Protein AF-A0A1F5DMC1-F1 (afdb_monomer_lite)

Secondary structure (DSSP, 8-state):
--HHHHHHHHHHHHHHHHHHHHHHHHHHHHHHTTS-----HHHHHHHHTT-HHHHHHHHHHHHHHHHHHHHHH-GGGHHHHHHHHHHHHHHHHHHHHHHHHHHHT-

Foldseek 3Di:
DPPVLVVLLVVLLVLLVCLLVLLVVLQVVCVVVVLDDDPDVVCNVCVVVVNSVVVSVVLSCVLNVVLVVVCVVPVVCSNVSSVSSNVNSVVSNVSSVVSVCSNVVD

Structure (mmCIF, N/CA/C/O backbone):
data_AF-A0A1F5DMC1-F1
#
_entry.id   AF-A0A1F5DMC1-F1
#
loop_
_atom_site.group_PDB
_atom_site.id
_atom_site.type_symbol
_atom_site.label_atom_id
_atom_site.label_alt_id
_atom_site.label_comp_id
_atom_site.label_asym_id
_atom_site.label_entity_id
_atom_site.label_seq_id
_atom_site.pdbx_PDB_ins_code
_atom_site.Cartn_x
_atom_site.Cartn_y
_atom_site.Cartn_z
_atom_site.occupancy
_atom_site.B_iso_or_equiv
_atom_site.auth_seq_id
_atom_site.auth_comp_id
_atom_site.auth_asym_id
_atom_site.auth_atom_id
_atom_site.pdbx_PDB_model_num
ATOM 1 N N . MET A 1 1 ? -18.965 5.456 21.472 1.00 59.47 1 MET A N 1
ATOM 2 C CA . MET A 1 1 ? -17.998 5.356 20.357 1.00 59.47 1 MET A CA 1
ATOM 3 C C . MET A 1 1 ? -18.314 6.515 19.432 1.00 59.47 1 MET A C 1
ATOM 5 O O . MET A 1 1 ? -19.446 6.577 18.971 1.00 59.47 1 MET A O 1
ATOM 9 N N . ASN A 1 2 ? -17.405 7.478 19.260 1.00 70.06 2 ASN A N 1
ATOM 10 C CA . ASN A 1 2 ? -17.670 8.602 18.363 1.00 70.06 2 ASN A CA 1
ATOM 11 C C . ASN A 1 2 ? -17.683 8.074 16.922 1.00 70.06 2 ASN A C 1
ATOM 13 O O . ASN A 1 2 ? -16.725 7.423 16.501 1.00 70.06 2 ASN A O 1
ATOM 17 N N . ILE A 1 3 ? -18.776 8.306 16.194 1.00 75.44 3 ILE A N 1
ATOM 18 C CA . ILE A 1 3 ? -18.960 7.846 14.810 1.00 75.44 3 ILE A CA 1
ATOM 19 C C . ILE A 1 3 ? -17.795 8.330 13.931 1.00 75.44 3 ILE A C 1
ATOM 21 O O . ILE A 1 3 ? -17.333 7.588 13.063 1.00 75.44 3 ILE A O 1
ATOM 25 N N . SER A 1 4 ? -17.240 9.513 14.227 1.00 80.38 4 SER A N 1
ATOM 26 C CA . SER A 1 4 ? -16.063 10.054 13.540 1.00 80.38 4 SER A CA 1
ATOM 27 C C . SER A 1 4 ? -14.844 9.129 13.615 1.00 80.38 4 SER A C 1
ATOM 29 O O . SER A 1 4 ? -14.174 8.926 12.608 1.00 80.38 4 SER A O 1
ATOM 31 N N . ASN A 1 5 ? -14.569 8.523 14.773 1.00 80.50 5 ASN A N 1
ATOM 32 C CA . ASN A 1 5 ? -13.356 7.728 14.985 1.00 80.50 5 ASN A CA 1
ATOM 33 C C . ASN A 1 5 ? -13.454 6.355 14.310 1.00 80.50 5 ASN A C 1
ATOM 35 O O . ASN A 1 5 ? -12.457 5.823 13.833 1.00 80.50 5 ASN A O 1
ATOM 39 N N . ILE A 1 6 ? -14.664 5.795 14.218 1.00 81.69 6 ILE A N 1
ATOM 40 C CA . ILE A 1 6 ? -14.910 4.571 13.440 1.00 81.69 6 ILE A CA 1
ATOM 41 C C . ILE A 1 6 ? -14.700 4.850 11.954 1.00 81.69 6 ILE A C 1
ATOM 43 O O . ILE A 1 6 ? -14.077 4.054 11.254 1.00 81.69 6 ILE A O 1
ATOM 47 N N . ASN A 1 7 ? -15.231 5.975 11.473 1.00 89.62 7 ASN A N 1
ATOM 48 C CA . ASN A 1 7 ? -15.079 6.379 10.082 1.00 89.62 7 ASN A CA 1
ATOM 49 C C . ASN A 1 7 ? -13.609 6.640 9.743 1.00 89.62 7 ASN A C 1
ATOM 51 O O . ASN A 1 7 ? -13.161 6.210 8.684 1.00 89.62 7 ASN A O 1
ATOM 55 N N . LEU A 1 8 ? -12.848 7.246 10.661 1.00 91.81 8 LEU A N 1
ATOM 56 C CA . LEU A 1 8 ? -11.408 7.425 10.505 1.00 91.81 8 LEU A CA 1
ATOM 57 C C . LEU A 1 8 ? -10.682 6.080 10.405 1.00 91.81 8 LEU A C 1
ATOM 59 O O . LEU A 1 8 ? -9.940 5.880 9.455 1.00 91.81 8 LEU A O 1
ATOM 63 N N . LEU A 1 9 ? -10.944 5.125 11.304 1.00 91.94 9 LEU A N 1
ATOM 64 C CA . LEU A 1 9 ? -10.309 3.804 11.241 1.00 91.94 9 LEU A CA 1
ATOM 65 C C . LEU A 1 9 ? -10.616 3.070 9.925 1.00 91.94 9 LEU A C 1
ATOM 67 O O . LEU A 1 9 ? -9.729 2.453 9.329 1.00 91.94 9 LEU A O 1
ATOM 71 N N . LYS A 1 10 ? -11.865 3.149 9.451 1.00 92.62 10 LYS A N 1
ATOM 72 C CA . LYS A 1 10 ? -12.266 2.589 8.152 1.00 92.62 10 LYS A CA 1
ATOM 73 C C . LYS A 1 10 ? -11.522 3.263 7.000 1.00 92.62 10 LYS A C 1
ATOM 75 O O . LYS A 1 10 ? -11.000 2.563 6.138 1.00 92.62 10 LYS A O 1
ATOM 80 N N . ALA A 1 11 ? -11.440 4.593 7.005 1.00 95.62 11 ALA A N 1
ATOM 81 C CA . ALA A 1 11 ? -10.708 5.352 5.996 1.00 95.62 11 ALA A CA 1
ATOM 82 C C . ALA A 1 11 ? -9.212 5.006 6.007 1.00 95.62 11 ALA A C 1
ATOM 84 O O . ALA A 1 11 ? -8.649 4.713 4.958 1.00 95.62 11 ALA A O 1
ATOM 85 N N . SER A 1 12 ? -8.587 4.935 7.183 1.00 96.31 12 SER A N 1
ATOM 86 C CA . SER A 1 12 ? -7.193 4.517 7.336 1.00 96.31 12 SER A CA 1
ATOM 87 C C . SER A 1 12 ? -6.950 3.094 6.824 1.00 96.31 12 SER A C 1
ATOM 89 O O . SER A 1 12 ? -5.939 2.836 6.178 1.00 96.31 12 SER A O 1
ATOM 91 N N . SER A 1 13 ? -7.885 2.172 7.068 1.00 95.88 13 SER A N 1
ATOM 92 C CA . SER A 1 13 ? -7.810 0.795 6.555 1.00 95.88 13 SER A CA 1
ATOM 93 C C . SER A 1 13 ? -7.939 0.743 5.030 1.00 95.88 13 SER A C 1
ATOM 95 O O . SER A 1 13 ? -7.258 -0.042 4.377 1.00 95.88 13 SER A O 1
ATOM 97 N N . LEU A 1 14 ? -8.784 1.601 4.448 1.00 96.81 14 LEU A N 1
ATOM 98 C CA . LEU A 1 14 ? -8.914 1.731 2.998 1.00 96.81 14 LEU A CA 1
ATOM 99 C C . LEU A 1 14 ? -7.644 2.323 2.371 1.00 96.81 14 LEU A C 1
ATOM 101 O O . LEU A 1 14 ? -7.183 1.825 1.350 1.00 96.81 14 LEU A O 1
ATOM 105 N N . ILE A 1 15 ? -7.057 3.342 3.004 1.00 97.75 15 ILE A N 1
ATOM 106 C CA . ILE A 1 15 ? -5.775 3.933 2.599 1.00 97.75 15 ILE A CA 1
ATOM 107 C C . ILE A 1 15 ? -4.671 2.872 2.596 1.00 97.75 15 ILE A C 1
ATOM 109 O O . ILE A 1 15 ? -3.918 2.794 1.630 1.00 97.75 15 ILE A O 1
ATOM 113 N N . LEU A 1 16 ? -4.609 2.022 3.626 1.00 97.75 16 LEU A N 1
ATOM 114 C CA . LEU A 1 16 ? -3.685 0.890 3.658 1.00 97.75 16 LEU A CA 1
ATOM 115 C C . LEU A 1 16 ? -3.888 -0.049 2.470 1.00 97.75 16 LEU A C 1
ATOM 117 O O . LEU A 1 16 ? -2.921 -0.374 1.791 1.00 97.75 16 LEU A O 1
ATOM 121 N N . LEU A 1 17 ? -5.130 -0.464 2.214 1.00 97.00 17 LEU A N 1
ATOM 122 C CA . LEU A 1 17 ? -5.440 -1.397 1.133 1.00 97.00 17 LEU A CA 1
ATOM 123 C C . LEU A 1 17 ? -5.038 -0.832 -0.236 1.00 97.00 17 LEU A C 1
ATOM 125 O O . LEU A 1 17 ? -4.362 -1.510 -1.003 1.00 97.00 17 LEU A O 1
ATOM 129 N N . ILE A 1 18 ? -5.425 0.413 -0.526 1.00 97.44 18 ILE A N 1
ATOM 130 C CA . ILE A 1 18 ? -5.089 1.079 -1.790 1.00 97.44 18 ILE A CA 1
ATOM 131 C C . ILE A 1 18 ? -3.575 1.280 -1.899 1.00 97.44 18 ILE A C 1
ATOM 133 O O . ILE A 1 18 ? -3.012 1.050 -2.964 1.00 97.44 18 ILE A O 1
ATOM 137 N N . GLY A 1 19 ? -2.916 1.683 -0.809 1.00 97.62 19 GLY A N 1
ATOM 138 C CA . GLY A 1 19 ? -1.469 1.858 -0.768 1.00 97.62 19 GLY A CA 1
ATOM 139 C C . GLY A 1 19 ? -0.727 0.567 -1.084 1.00 97.62 19 GLY A C 1
ATOM 140 O O . GLY A 1 19 ? 0.113 0.568 -1.974 1.00 97.62 19 GLY A O 1
ATOM 141 N N . VAL A 1 20 ? -1.058 -0.527 -0.395 1.00 97.19 20 VAL A N 1
ATOM 142 C CA . VAL A 1 20 ? -0.417 -1.836 -0.590 1.00 97.19 20 VAL A CA 1
ATOM 143 C C . VAL A 1 20 ? -0.629 -2.345 -2.015 1.00 97.19 20 VAL A C 1
ATOM 145 O O . VAL A 1 20 ? 0.346 -2.630 -2.700 1.00 97.19 20 VAL A O 1
ATOM 148 N N . LEU A 1 21 ? -1.877 -2.374 -2.496 1.00 96.12 21 LEU A N 1
ATOM 149 C CA . LEU A 1 21 ? -2.174 -2.844 -3.854 1.00 96.12 21 LEU A CA 1
ATOM 150 C C . LEU A 1 21 ? -1.526 -1.961 -4.926 1.00 96.12 21 LEU A C 1
ATOM 152 O O . LEU A 1 21 ? -1.018 -2.463 -5.924 1.00 96.12 21 LEU A O 1
ATOM 156 N N . GLY A 1 22 ? -1.554 -0.641 -4.735 1.00 96.62 22 GLY A N 1
ATOM 157 C CA . GLY A 1 22 ? -0.940 0.303 -5.659 1.00 96.62 22 GLY A CA 1
ATOM 158 C C . GLY A 1 22 ? 0.574 0.130 -5.726 1.00 96.62 22 GLY A C 1
ATOM 159 O O . GLY A 1 22 ? 1.132 0.055 -6.817 1.00 96.62 22 GLY A O 1
ATOM 160 N N . ASP A 1 23 ? 1.238 0.028 -4.577 1.00 96.50 23 ASP A N 1
ATOM 161 C CA . ASP A 1 23 ? 2.684 -0.183 -4.496 1.00 96.50 23 ASP A CA 1
ATOM 162 C C . ASP A 1 23 ? 3.105 -1.510 -5.140 1.00 96.50 23 ASP A C 1
ATOM 164 O O . ASP A 1 23 ? 4.009 -1.528 -5.973 1.00 96.50 23 ASP A O 1
ATOM 168 N N . GLU A 1 24 ? 2.393 -2.599 -4.843 1.00 95.44 24 GLU A N 1
ATOM 169 C CA . GLU A 1 24 ? 2.648 -3.915 -5.435 1.00 95.44 24 GLU A CA 1
ATOM 170 C C . GLU A 1 24 ? 2.506 -3.878 -6.963 1.00 95.44 24 GLU A C 1
ATOM 172 O O . GLU A 1 24 ? 3.439 -4.218 -7.696 1.00 95.44 24 GLU A O 1
ATOM 177 N N . VAL A 1 25 ? 1.359 -3.409 -7.468 1.00 95.69 25 VAL A N 1
ATOM 178 C CA . VAL A 1 25 ? 1.085 -3.367 -8.912 1.00 95.69 25 VAL A CA 1
ATOM 179 C C . VAL A 1 25 ? 2.088 -2.476 -9.633 1.00 95.69 25 VAL A C 1
ATOM 181 O O . VAL A 1 25 ? 2.612 -2.857 -10.683 1.00 95.69 25 VAL A O 1
ATOM 184 N N . THR A 1 26 ? 2.371 -1.291 -9.092 1.00 96.94 26 THR A N 1
ATOM 185 C CA . THR A 1 26 ? 3.302 -0.352 -9.726 1.00 96.94 26 THR A CA 1
ATOM 186 C C . THR A 1 26 ? 4.729 -0.876 -9.691 1.00 96.94 26 THR A C 1
ATOM 188 O O . THR A 1 26 ? 5.407 -0.808 -10.713 1.00 96.94 26 THR A O 1
ATOM 191 N N . THR A 1 27 ? 5.175 -1.491 -8.595 1.00 96.38 27 THR A N 1
ATOM 192 C CA . THR A 1 27 ? 6.520 -2.069 -8.534 1.00 96.38 27 THR A CA 1
ATOM 193 C C . THR A 1 27 ? 6.685 -3.222 -9.515 1.00 96.38 27 THR A C 1
ATOM 195 O O . THR A 1 27 ? 7.624 -3.227 -10.312 1.00 96.38 27 THR A O 1
ATOM 198 N N . LEU A 1 28 ? 5.743 -4.169 -9.536 1.00 95.44 28 LEU A N 1
ATOM 199 C CA . LEU A 1 28 ? 5.790 -5.297 -10.468 1.00 95.44 28 LEU A CA 1
ATOM 200 C C . LEU A 1 28 ? 5.728 -4.829 -11.929 1.00 95.44 28 LEU A C 1
ATOM 202 O O . LEU A 1 28 ? 6.452 -5.348 -12.781 1.00 95.44 28 LEU A O 1
ATOM 206 N N . THR A 1 29 ? 4.921 -3.810 -12.229 1.00 95.81 29 THR A N 1
ATOM 207 C CA . THR A 1 29 ? 4.849 -3.212 -13.573 1.00 95.81 29 THR A CA 1
ATOM 208 C C . THR A 1 29 ? 6.161 -2.520 -13.950 1.00 95.81 29 THR A C 1
ATOM 210 O O . THR A 1 29 ? 6.667 -2.703 -15.057 1.00 95.81 29 THR A O 1
ATOM 213 N N . GLY A 1 30 ? 6.749 -1.745 -13.039 1.00 95.88 30 GLY A N 1
ATOM 214 C CA . GLY A 1 30 ? 8.010 -1.044 -13.269 1.00 95.88 30 GLY A CA 1
ATOM 215 C C . GLY A 1 30 ? 9.189 -1.986 -13.500 1.00 95.88 30 GLY A C 1
ATOM 216 O O . GLY A 1 30 ? 9.953 -1.794 -14.446 1.00 95.88 30 GLY A O 1
ATOM 217 N N . ILE A 1 31 ? 9.285 -3.052 -12.704 1.00 95.19 31 ILE A N 1
ATOM 218 C CA . ILE A 1 31 ? 10.336 -4.067 -12.839 1.00 95.19 31 ILE A CA 1
ATOM 219 C C . ILE A 1 31 ? 10.138 -4.889 -14.116 1.00 95.19 31 ILE A C 1
ATOM 221 O O . ILE A 1 31 ? 11.079 -5.055 -14.889 1.00 95.19 31 ILE A O 1
ATOM 225 N N . SER A 1 32 ? 8.919 -5.372 -14.384 1.00 93.69 32 SER A N 1
ATOM 226 C CA . SER A 1 32 ? 8.639 -6.193 -15.576 1.00 93.69 32 SER A CA 1
ATOM 227 C C . SER A 1 32 ? 8.818 -5.433 -16.892 1.00 93.69 32 SER A C 1
ATOM 229 O O . SER A 1 32 ? 9.191 -6.030 -17.899 1.00 93.69 32 SER A O 1
ATOM 231 N N . SER A 1 33 ? 8.607 -4.114 -16.885 1.00 93.50 33 SER A N 1
ATOM 232 C CA . SER A 1 33 ? 8.879 -3.238 -18.031 1.00 93.50 33 SER A CA 1
ATOM 233 C C . SER A 1 33 ? 10.334 -2.761 -18.122 1.00 93.50 33 SER A C 1
ATOM 235 O O . SER A 1 33 ? 10.679 -2.050 -19.067 1.00 93.50 33 SER A O 1
ATOM 237 N N . GLY A 1 34 ? 11.192 -3.134 -17.165 1.00 93.06 34 GLY A N 1
ATOM 238 C CA . GLY A 1 34 ? 12.603 -2.744 -17.129 1.00 93.06 34 GLY A CA 1
ATOM 239 C C . GLY A 1 34 ? 12.840 -1.258 -16.842 1.00 93.06 34 GLY A C 1
ATOM 240 O O . GLY A 1 34 ? 13.904 -0.738 -17.173 1.00 93.06 34 GLY A O 1
ATOM 241 N N . ARG A 1 35 ? 11.860 -0.554 -16.260 1.00 93.44 35 ARG A N 1
ATOM 242 C CA . ARG A 1 35 ? 11.948 0.888 -15.967 1.00 93.44 35 ARG A CA 1
ATOM 243 C C . ARG A 1 35 ? 12.840 1.195 -14.773 1.00 93.44 35 ARG A C 1
ATOM 245 O O . ARG A 1 35 ? 13.523 2.213 -14.771 1.00 93.44 35 ARG A O 1
ATOM 252 N N . PHE A 1 36 ? 12.835 0.322 -13.773 1.00 93.19 36 PHE A N 1
ATOM 253 C CA . PHE A 1 36 ? 13.705 0.412 -12.607 1.00 93.19 36 PHE A CA 1
ATOM 254 C C . PHE A 1 36 ? 13.930 -0.972 -11.993 1.00 93.19 36 PHE A C 1
ATOM 256 O O . PHE A 1 36 ? 13.300 -1.956 -12.380 1.00 93.19 36 PHE A O 1
ATOM 263 N N . VAL A 1 37 ? 14.840 -1.033 -11.024 1.00 93.25 37 VAL A N 1
ATOM 264 C CA . VAL A 1 37 ? 15.116 -2.225 -10.217 1.00 93.25 37 VAL A CA 1
ATOM 265 C C . VAL A 1 37 ? 14.754 -1.955 -8.761 1.00 93.25 37 VAL A C 1
ATOM 267 O O . VAL A 1 37 ? 14.891 -0.826 -8.289 1.00 93.25 37 VAL A O 1
ATOM 270 N N . GLU A 1 38 ? 14.304 -2.987 -8.047 1.00 92.50 38 GLU A N 1
ATOM 271 C CA . GLU A 1 38 ? 14.021 -2.871 -6.617 1.00 92.50 38 GLU A CA 1
ATOM 272 C C . GLU A 1 38 ? 15.324 -2.654 -5.838 1.00 92.50 38 GLU A C 1
ATOM 274 O O . GLU A 1 38 ? 16.229 -3.493 -5.863 1.00 92.50 38 GLU A O 1
ATOM 279 N N . SER A 1 39 ? 15.416 -1.515 -5.153 1.00 90.75 39 SER A N 1
ATOM 280 C CA . SER A 1 39 ? 16.605 -1.116 -4.392 1.00 90.75 39 SER A CA 1
ATOM 281 C C . SER A 1 39 ? 16.662 -1.763 -3.008 1.00 90.75 39 SER A C 1
ATOM 283 O O . SER A 1 39 ? 17.745 -1.941 -2.449 1.00 90.75 39 SER A O 1
ATOM 285 N N . ASN A 1 40 ? 15.509 -2.142 -2.452 1.00 90.56 40 ASN A N 1
ATOM 286 C CA . ASN A 1 40 ? 15.431 -2.819 -1.171 1.00 90.56 40 ASN A CA 1
ATOM 287 C C . ASN A 1 40 ? 15.718 -4.323 -1.350 1.00 90.56 4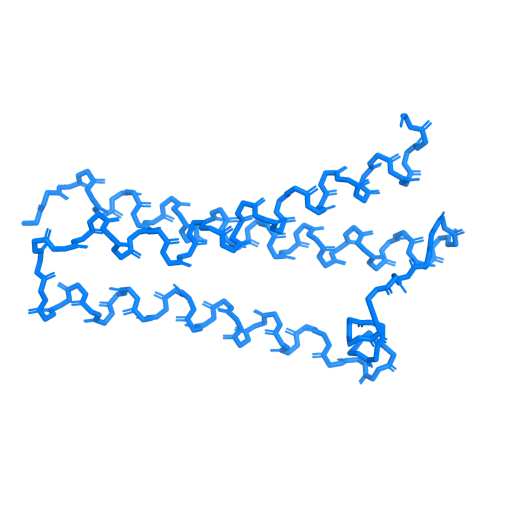0 ASN A C 1
ATOM 289 O O . ASN A 1 40 ? 14.908 -5.038 -1.947 1.00 90.56 40 ASN A O 1
ATOM 293 N N . PRO A 1 41 ? 16.819 -4.855 -0.784 1.00 93.25 41 PRO A N 1
ATOM 294 C CA . PRO A 1 41 ? 17.198 -6.252 -0.982 1.00 93.25 41 PRO 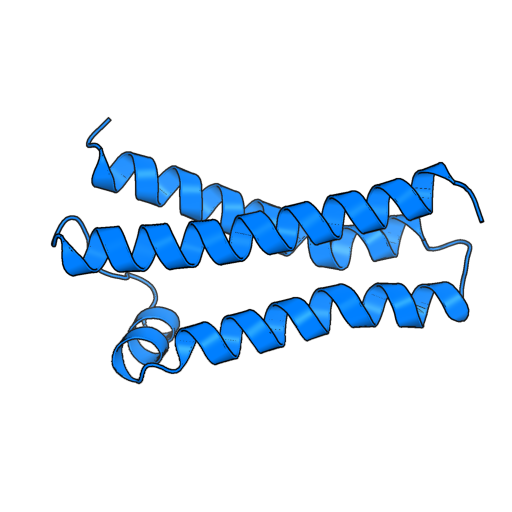A CA 1
ATOM 295 C C . PRO A 1 41 ? 16.153 -7.236 -0.438 1.00 93.25 41 PRO A C 1
ATOM 297 O O . PRO A 1 41 ? 15.972 -8.307 -1.013 1.00 93.25 41 PRO A O 1
ATOM 300 N N . TYR A 1 42 ? 15.424 -6.874 0.624 1.00 93.25 42 TYR A N 1
ATOM 301 C CA . TYR A 1 42 ? 14.369 -7.723 1.180 1.00 93.25 42 TYR A CA 1
ATOM 302 C C . TYR A 1 42 ? 13.144 -7.773 0.269 1.00 93.25 42 TYR A C 1
ATOM 304 O O . TYR A 1 42 ? 12.611 -8.852 0.022 1.00 93.25 42 TYR A O 1
ATOM 312 N N . ALA A 1 43 ? 12.717 -6.624 -0.262 1.00 92.25 43 ALA A N 1
ATOM 313 C CA . ALA A 1 43 ? 11.613 -6.574 -1.217 1.00 92.25 43 ALA A CA 1
ATOM 314 C C . ALA A 1 43 ? 11.979 -7.337 -2.498 1.00 92.25 43 ALA A C 1
ATOM 316 O O . ALA A 1 43 ? 11.223 -8.200 -2.935 1.00 92.25 43 ALA A O 1
ATOM 317 N N . SER A 1 44 ? 13.193 -7.127 -3.015 1.00 94.19 44 SER A N 1
ATOM 318 C CA . SER A 1 44 ? 13.732 -7.864 -4.162 1.00 94.19 44 SER A CA 1
ATOM 319 C C . SER A 1 44 ? 13.718 -9.379 -3.933 1.00 94.19 44 SER A C 1
ATOM 321 O O . SER A 1 44 ? 13.251 -10.139 -4.781 1.00 94.19 44 SER A O 1
ATOM 323 N N . GLN A 1 45 ? 14.141 -9.845 -2.754 1.00 96.12 45 GLN A N 1
ATOM 324 C CA . GLN A 1 45 ? 14.092 -11.266 -2.415 1.00 96.12 45 GLN A CA 1
ATOM 325 C C . GLN A 1 45 ? 12.655 -11.815 -2.363 1.00 96.12 45 GLN A C 1
ATOM 327 O O . GLN A 1 45 ? 12.408 -12.915 -2.857 1.00 96.12 45 GLN A O 1
ATOM 332 N N . LEU A 1 46 ? 11.706 -11.070 -1.787 1.00 94.81 46 LEU A N 1
ATOM 333 C CA . LEU A 1 46 ? 10.295 -11.472 -1.728 1.00 94.81 46 LEU A CA 1
ATOM 334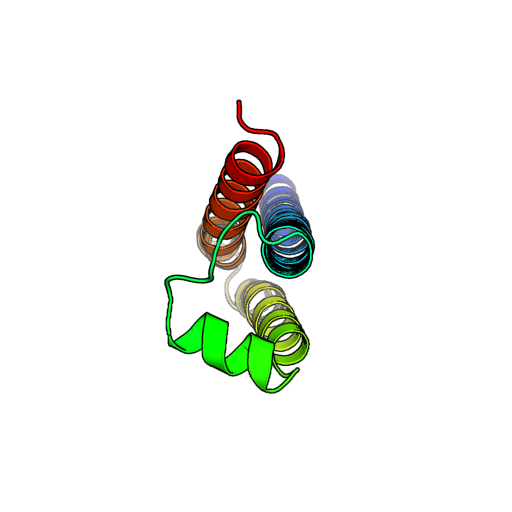 C C . LEU A 1 46 ? 9.651 -11.535 -3.121 1.00 94.81 46 LEU A C 1
ATOM 336 O O . LEU A 1 46 ? 8.902 -12.472 -3.400 1.00 94.81 46 LEU A O 1
ATOM 340 N N . ILE A 1 47 ? 9.973 -10.579 -3.998 1.00 94.69 47 ILE A N 1
ATOM 341 C CA . ILE A 1 47 ? 9.552 -10.568 -5.407 1.00 94.69 47 ILE A CA 1
ATOM 342 C C . ILE A 1 47 ? 10.068 -11.817 -6.115 1.00 94.69 47 ILE A C 1
ATOM 344 O O . ILE A 1 47 ? 9.287 -12.572 -6.689 1.00 94.69 47 ILE A O 1
ATOM 348 N N . ASN A 1 48 ? 11.377 -12.063 -6.029 1.00 93.69 48 ASN A N 1
ATOM 349 C CA . ASN A 1 48 ? 12.032 -13.171 -6.725 1.00 93.69 48 ASN A CA 1
ATOM 350 C C . ASN A 1 48 ? 11.523 -14.542 -6.256 1.00 93.69 48 ASN A C 1
ATOM 352 O O . ASN A 1 48 ? 11.452 -15.478 -7.047 1.00 93.69 48 ASN A O 1
ATOM 356 N N . ASN A 1 49 ? 11.129 -14.652 -4.986 1.00 95.00 49 ASN A N 1
ATOM 357 C CA . ASN A 1 49 ? 10.565 -15.875 -4.416 1.00 95.00 49 ASN A CA 1
ATOM 358 C C . ASN A 1 49 ? 9.041 -15.999 -4.614 1.00 95.00 49 ASN A C 1
ATOM 360 O O . ASN A 1 49 ? 8.452 -16.974 -4.148 1.00 95.00 49 ASN A O 1
ATOM 364 N N . GLY A 1 50 ? 8.384 -15.018 -5.244 1.00 93.06 50 GLY A N 1
ATOM 365 C CA . GLY A 1 50 ? 6.926 -14.982 -5.410 1.00 93.06 50 GLY A CA 1
ATOM 366 C C . GLY A 1 50 ? 6.143 -14.845 -4.096 1.00 93.06 50 GLY A C 1
ATOM 367 O O . GLY A 1 50 ? 4.935 -15.064 -4.070 1.00 93.06 50 GLY A O 1
ATOM 368 N N . SER A 1 51 ? 6.812 -14.501 -2.992 1.00 94.12 51 SER A N 1
ATOM 369 C CA . SER A 1 51 ? 6.225 -14.429 -1.650 1.00 94.12 51 SER A CA 1
ATOM 370 C C . SER A 1 51 ? 5.800 -13.018 -1.243 1.00 94.12 51 SER A C 1
ATOM 372 O O . SER A 1 51 ? 5.275 -12.833 -0.144 1.00 94.12 51 SER A O 1
ATOM 374 N N . TRP A 1 52 ? 5.989 -12.022 -2.112 1.00 94.19 52 TRP A N 1
ATOM 375 C CA . TRP A 1 52 ? 5.635 -10.637 -1.805 1.00 94.19 52 TRP A CA 1
ATOM 376 C C . TRP A 1 52 ? 4.141 -10.456 -1.516 1.00 94.19 52 TRP A C 1
ATOM 378 O O . TRP A 1 52 ? 3.792 -9.952 -0.450 1.00 94.19 52 TRP A O 1
ATOM 388 N N . ILE A 1 53 ? 3.265 -10.985 -2.375 1.00 92.38 53 ILE A N 1
ATOM 389 C CA . ILE A 1 53 ? 1.811 -10.938 -2.165 1.00 92.38 53 ILE A CA 1
ATOM 390 C C . ILE A 1 53 ? 1.405 -11.523 -0.804 1.00 92.38 53 ILE A C 1
ATOM 392 O O . ILE A 1 53 ? 0.525 -11.002 -0.121 1.00 92.38 53 ILE A O 1
ATOM 396 N N . LEU A 1 54 ? 2.079 -12.589 -0.356 1.00 94.25 54 LEU A N 1
ATOM 397 C CA . LEU A 1 54 ? 1.805 -13.198 0.943 1.00 94.25 54 LEU A CA 1
ATOM 398 C C . LEU A 1 54 ? 2.181 -12.249 2.089 1.00 94.25 54 LEU A C 1
ATOM 400 O O . LEU A 1 54 ? 1.420 -12.116 3.047 1.00 94.25 54 LEU A O 1
ATOM 404 N N . MET A 1 55 ? 3.327 -11.573 1.987 1.00 93.62 55 MET A N 1
ATOM 405 C CA . MET A 1 55 ? 3.751 -10.567 2.964 1.00 93.62 55 MET A CA 1
ATOM 406 C C . MET A 1 55 ? 2.773 -9.386 3.021 1.00 93.62 55 MET A C 1
ATOM 408 O O . MET A 1 55 ? 2.442 -8.902 4.108 1.00 93.62 55 MET A O 1
ATOM 412 N N . ASP A 1 56 ? 2.267 -8.954 1.870 1.00 94.44 56 ASP A N 1
ATOM 413 C CA . ASP A 1 56 ? 1.302 -7.863 1.772 1.00 94.44 56 ASP A CA 1
ATOM 414 C C . ASP A 1 56 ? -0.057 -8.256 2.372 1.00 94.44 56 ASP A C 1
ATOM 416 O O . ASP A 1 56 ? -0.613 -7.509 3.183 1.00 94.44 56 ASP A O 1
ATOM 420 N N . LEU A 1 57 ? -0.536 -9.479 2.117 1.00 94.88 57 LEU A N 1
ATOM 421 C CA . LEU A 1 57 ? -1.733 -10.028 2.763 1.00 94.88 57 LEU A CA 1
ATOM 422 C C . LEU A 1 57 ? -1.582 -10.124 4.286 1.00 94.88 57 LEU A C 1
ATOM 424 O O . LEU A 1 57 ? -2.485 -9.717 5.021 1.00 94.88 57 LEU A O 1
ATOM 428 N N . VAL A 1 58 ? -0.446 -10.628 4.777 1.00 95.81 58 VAL A N 1
ATOM 429 C CA . VAL A 1 58 ? -0.158 -10.700 6.220 1.00 95.81 58 VAL A CA 1
ATOM 430 C C . VAL A 1 58 ? -0.142 -9.303 6.836 1.00 95.81 58 VAL A C 1
ATOM 432 O O . VAL A 1 58 ? -0.740 -9.094 7.893 1.00 95.81 58 VAL A O 1
ATOM 435 N N . SER A 1 59 ? 0.473 -8.335 6.157 1.00 93.44 59 SER A N 1
ATOM 436 C CA . SER A 1 59 ? 0.536 -6.944 6.607 1.00 93.44 59 SER A CA 1
ATOM 437 C C . SER A 1 59 ? -0.859 -6.322 6.698 1.00 93.44 59 SER A C 1
ATOM 439 O O . SER A 1 59 ? -1.209 -5.754 7.733 1.00 93.44 59 SER A O 1
ATOM 441 N N . ILE A 1 60 ? -1.694 -6.481 5.665 1.00 95.12 60 ILE A N 1
ATOM 442 C CA . ILE A 1 60 ? -3.083 -5.998 5.674 1.00 95.12 60 ILE A CA 1
ATOM 443 C C . ILE A 1 60 ? -3.860 -6.643 6.823 1.00 95.12 60 ILE A C 1
ATOM 445 O O . ILE A 1 60 ? -4.484 -5.935 7.614 1.00 95.12 60 ILE A O 1
ATOM 449 N N . MET A 1 61 ? -3.800 -7.972 6.962 1.00 95.31 61 MET A N 1
ATOM 450 C CA . MET A 1 61 ? -4.493 -8.672 8.045 1.00 95.31 61 MET A CA 1
ATOM 451 C C . MET A 1 61 ? -4.055 -8.158 9.416 1.00 95.31 61 MET A C 1
ATOM 453 O O . MET A 1 61 ? -4.909 -7.903 10.264 1.00 95.31 61 MET A O 1
ATOM 457 N N . PHE A 1 62 ? -2.756 -7.960 9.630 1.00 95.12 62 PHE A N 1
ATOM 458 C CA . PHE A 1 62 ? -2.206 -7.473 10.891 1.00 95.12 62 PHE A CA 1
ATOM 459 C C . PHE A 1 62 ? -2.675 -6.045 11.208 1.00 95.12 62 PHE A C 1
ATOM 461 O O . PHE A 1 62 ? -3.287 -5.808 12.252 1.00 95.12 62 PHE A O 1
ATOM 468 N N . PHE A 1 63 ? -2.451 -5.101 10.290 1.00 95.50 63 PHE A N 1
ATOM 469 C CA . PHE A 1 63 ? -2.736 -3.682 10.514 1.00 95.50 63 PHE A CA 1
ATOM 470 C C . PHE A 1 63 ? -4.226 -3.336 10.488 1.00 95.50 63 PHE A C 1
ATOM 472 O O . PHE A 1 63 ? -4.610 -2.326 11.072 1.00 95.50 63 PHE A O 1
ATOM 479 N N . VAL A 1 64 ? -5.074 -4.159 9.865 1.00 94.06 64 VAL A N 1
ATOM 480 C CA . VAL A 1 64 ? -6.533 -4.007 9.944 1.00 94.06 64 VAL A CA 1
ATOM 481 C C . VAL A 1 64 ? -7.075 -4.680 11.204 1.00 94.06 64 VAL A C 1
ATOM 483 O O . VAL A 1 64 ? -7.803 -4.050 11.970 1.00 94.06 64 VAL A O 1
ATOM 486 N N . SER A 1 65 ? -6.713 -5.937 11.475 1.00 92.38 65 SER A N 1
ATOM 487 C CA . SER A 1 65 ? -7.343 -6.708 12.558 1.00 92.38 65 SER A CA 1
ATOM 488 C C . SER A 1 65 ? -7.001 -6.168 13.945 1.00 92.38 65 SER A C 1
ATOM 490 O O . SER A 1 65 ? -7.880 -6.095 14.804 1.00 92.38 65 SER A O 1
ATOM 492 N N . ILE A 1 66 ? -5.751 -5.753 14.174 1.00 91.94 66 ILE A N 1
ATOM 493 C CA . ILE A 1 66 ? -5.299 -5.289 15.493 1.00 91.94 66 ILE A CA 1
ATOM 494 C C . ILE A 1 66 ? -6.107 -4.084 15.991 1.00 91.94 66 ILE A C 1
ATOM 496 O O . ILE A 1 66 ? -6.674 -4.184 17.080 1.00 91.94 66 ILE A O 1
ATOM 500 N N . PRO A 1 67 ? -6.255 -2.981 15.233 1.00 89.50 67 PRO A N 1
ATOM 501 C CA . PRO A 1 67 ? -7.098 -1.862 15.646 1.00 89.50 67 PRO A CA 1
ATOM 502 C C . PRO A 1 67 ? -8.533 -2.264 15.989 1.00 89.50 67 PRO A C 1
ATOM 504 O O . PRO A 1 67 ? -9.069 -1.809 16.998 1.00 89.50 67 PRO A O 1
ATOM 507 N N . PHE A 1 68 ? -9.154 -3.139 15.188 1.00 86.94 68 PHE A N 1
ATOM 508 C CA . PHE A 1 68 ? -10.522 -3.604 15.436 1.00 86.94 68 PHE A CA 1
ATOM 509 C C . PHE A 1 68 ? -10.640 -4.465 16.700 1.00 86.94 68 PHE A C 1
ATOM 511 O O . PHE A 1 68 ? -11.693 -4.464 17.342 1.00 86.94 68 PHE A O 1
ATOM 518 N N . ILE A 1 69 ? -9.582 -5.179 17.085 1.00 89.19 69 ILE A N 1
ATOM 519 C CA . ILE A 1 69 ? -9.528 -5.926 18.346 1.00 89.19 69 ILE A CA 1
ATOM 520 C C . ILE A 1 69 ? -9.297 -4.965 19.519 1.00 89.19 69 ILE A C 1
ATOM 522 O O . ILE A 1 69 ? -10.056 -4.990 20.488 1.00 89.19 69 ILE A O 1
ATOM 526 N N . LEU A 1 70 ? -8.308 -4.072 19.422 1.00 87.06 70 LEU A N 1
ATOM 527 C CA . LEU A 1 70 ? -7.942 -3.135 20.491 1.00 87.06 70 LEU A CA 1
ATOM 528 C C . LEU A 1 70 ? -9.083 -2.170 20.841 1.00 87.06 70 LEU A C 1
ATOM 530 O O . LEU A 1 70 ? -9.338 -1.902 22.016 1.00 87.06 70 LEU A O 1
ATOM 534 N N . ILE A 1 71 ? -9.847 -1.713 19.845 1.00 83.88 71 ILE A N 1
ATOM 535 C CA . ILE A 1 71 ? -10.971 -0.792 20.060 1.00 83.88 71 ILE A CA 1
ATOM 536 C C . ILE A 1 71 ? -12.124 -1.428 20.855 1.00 83.88 71 ILE A C 1
ATOM 538 O O . ILE A 1 71 ? -12.908 -0.705 21.477 1.00 83.88 71 ILE A O 1
ATOM 542 N N . LYS A 1 72 ? -12.243 -2.768 20.858 1.00 79.50 72 LYS A N 1
ATOM 543 C CA . LYS A 1 72 ? -13.220 -3.477 21.701 1.00 79.50 72 LYS A CA 1
ATOM 544 C C . LYS A 1 72 ? -12.853 -3.373 23.181 1.00 79.50 72 LYS A C 1
ATOM 546 O O . LYS A 1 72 ? -13.761 -3.285 24.002 1.00 79.50 72 LYS A O 1
ATOM 551 N N . GLY A 1 73 ? -11.556 -3.369 23.498 1.00 77.69 73 GLY A N 1
ATOM 552 C CA . GLY A 1 73 ? -11.042 -3.299 24.866 1.00 77.69 73 GLY A CA 1
ATOM 553 C C . GLY A 1 73 ? -10.906 -1.877 25.411 1.00 77.69 73 GLY A C 1
ATOM 554 O O . GLY A 1 73 ? -11.082 -1.680 26.608 1.00 77.69 73 GLY A O 1
ATOM 555 N N . ASN A 1 74 ? -10.625 -0.882 24.558 1.00 76.81 74 ASN A N 1
ATOM 556 C CA . ASN A 1 74 ? -10.378 0.486 25.019 1.00 76.81 74 ASN A CA 1
ATOM 557 C C . ASN A 1 74 ? -10.882 1.547 24.020 1.00 76.81 74 ASN A C 1
ATOM 559 O O . ASN A 1 74 ? -10.211 1.913 23.054 1.00 76.81 74 ASN A O 1
ATOM 563 N N . ARG A 1 75 ? -12.111 2.036 24.227 1.00 71.88 75 ARG A N 1
ATOM 564 C CA . ARG A 1 75 ? -12.822 2.883 23.246 1.00 71.88 75 ARG A CA 1
ATOM 565 C C . ARG A 1 75 ? -12.255 4.304 23.119 1.00 71.88 75 ARG A C 1
ATOM 567 O O . ARG A 1 75 ? -12.394 4.914 22.053 1.00 71.88 75 ARG A O 1
ATOM 574 N N . ASP A 1 76 ? -11.591 4.803 24.157 1.00 76.56 76 ASP A N 1
ATOM 575 C CA . ASP A 1 76 ? -11.094 6.185 24.218 1.00 76.56 76 ASP A CA 1
ATOM 576 C C . ASP A 1 76 ? -9.835 6.405 23.365 1.00 76.56 76 ASP A C 1
ATOM 578 O O . ASP A 1 76 ? -9.579 7.513 22.903 1.00 76.56 76 ASP A O 1
ATOM 582 N N . GLN A 1 77 ? -9.103 5.336 23.037 1.00 81.69 77 GLN A N 1
ATOM 583 C CA . GLN A 1 77 ? -7.890 5.389 22.207 1.00 81.69 77 GLN A CA 1
ATOM 584 C C . GLN A 1 77 ? -8.150 5.140 20.711 1.00 81.69 77 GLN A C 1
ATOM 586 O O . GLN A 1 77 ? -7.221 4.962 19.925 1.00 81.69 77 GLN A O 1
ATOM 591 N N . SER A 1 78 ? -9.416 5.163 20.289 1.00 76.94 78 SER A N 1
ATOM 592 C CA . SER A 1 78 ? -9.833 4.891 18.904 1.00 76.94 78 SER A CA 1
ATOM 593 C C . SER A 1 78 ? -9.126 5.749 17.842 1.00 76.94 78 SER A C 1
ATOM 595 O O . SER A 1 78 ? -8.860 5.267 16.739 1.00 76.94 78 SER A O 1
ATOM 597 N N . LEU A 1 79 ? -8.769 6.993 18.174 1.00 84.44 79 LEU A N 1
ATOM 598 C CA . LEU A 1 79 ? -7.989 7.866 17.293 1.00 84.44 79 LEU A CA 1
ATOM 599 C C . LEU A 1 79 ? -6.553 7.353 17.107 1.00 84.44 79 LEU A C 1
ATOM 601 O O . LEU A 1 79 ? -6.084 7.259 15.978 1.00 84.44 79 LEU A O 1
ATOM 605 N N . VAL A 1 80 ? -5.887 6.938 18.189 1.00 88.31 80 VAL A N 1
ATOM 606 C CA . VAL A 1 80 ? -4.525 6.376 18.147 1.00 88.31 80 VAL A CA 1
ATOM 607 C C . VAL A 1 80 ? -4.500 5.089 17.323 1.00 88.31 80 VAL A C 1
ATOM 609 O O . VAL A 1 80 ? -3.635 4.912 16.471 1.00 88.31 80 VAL A O 1
ATOM 612 N N . TYR A 1 81 ? -5.498 4.219 17.494 1.00 90.94 81 TYR A N 1
ATOM 613 C CA . TYR A 1 81 ? -5.583 2.969 16.731 1.00 90.94 81 TYR A CA 1
ATOM 614 C C . TYR A 1 81 ? -5.811 3.185 15.233 1.00 90.94 81 TYR A C 1
ATOM 616 O O . TYR A 1 81 ? -5.439 2.330 14.435 1.00 90.94 81 TYR A O 1
ATOM 624 N N . SER A 1 82 ? -6.361 4.334 14.834 1.00 91.44 82 SER A N 1
ATOM 625 C CA . SER A 1 82 ? -6.530 4.677 13.419 1.00 91.44 82 SER A CA 1
ATOM 626 C C . SER A 1 82 ? -5.202 4.986 12.719 1.00 91.44 82 SER A C 1
ATOM 628 O O . SER A 1 82 ? -5.136 4.875 11.497 1.00 91.44 82 SER A O 1
ATOM 630 N N . PHE A 1 83 ? -4.141 5.328 13.462 1.00 93.75 83 PHE A N 1
ATOM 631 C CA . PHE A 1 83 ? -2.810 5.559 12.890 1.00 93.75 83 PHE A CA 1
ATOM 632 C C . PHE A 1 83 ? -2.095 4.271 12.478 1.00 93.75 83 PHE A C 1
ATOM 634 O O . PHE A 1 83 ? -1.260 4.313 11.576 1.00 93.75 83 PHE A O 1
ATOM 641 N N . LEU A 1 84 ? -2.441 3.137 13.097 1.00 93.81 84 LEU A N 1
ATOM 642 C CA . LEU A 1 84 ? -1.812 1.842 12.826 1.00 93.81 84 LEU A CA 1
ATOM 643 C C . LEU A 1 84 ? -1.933 1.412 11.353 1.00 93.81 84 LEU A C 1
ATOM 645 O O . LEU A 1 84 ? -0.908 1.048 10.789 1.00 93.81 84 LEU A O 1
ATOM 649 N N . PRO A 1 85 ? -3.109 1.479 10.697 1.00 96.00 85 PRO A N 1
ATOM 650 C CA . PRO A 1 85 ? -3.196 1.255 9.254 1.00 96.00 85 PRO A CA 1
ATOM 651 C C . PRO A 1 85 ? -2.842 2.504 8.431 1.00 96.00 85 PRO A C 1
ATOM 653 O O . PRO A 1 85 ? -2.336 2.378 7.319 1.00 96.00 85 PRO A O 1
ATOM 656 N N . LEU A 1 86 ? -3.063 3.713 8.966 1.00 96.62 86 LEU A N 1
ATOM 657 C CA . LEU A 1 86 ? -2.860 4.957 8.215 1.00 96.62 86 LEU A CA 1
ATOM 658 C C . LEU A 1 86 ? -1.398 5.177 7.820 1.00 96.62 86 LEU A C 1
ATOM 660 O O . LEU A 1 86 ? -1.121 5.449 6.659 1.00 96.62 86 LEU A O 1
ATOM 664 N N . LEU A 1 87 ? -0.472 5.076 8.777 1.00 96.31 87 LEU A N 1
ATOM 665 C CA . LEU A 1 87 ? 0.949 5.339 8.538 1.00 96.31 87 LEU A CA 1
ATOM 666 C C . LEU A 1 87 ? 1.557 4.412 7.473 1.00 96.31 87 LEU A C 1
ATOM 668 O O . LEU A 1 87 ? 2.070 4.935 6.482 1.00 96.31 87 LEU A O 1
ATOM 672 N N . PRO A 1 88 ? 1.486 3.071 7.601 1.00 96.25 88 PRO A N 1
ATOM 673 C CA . PRO A 1 88 ? 1.989 2.184 6.556 1.00 96.25 88 PRO A CA 1
ATOM 674 C C . PRO A 1 88 ? 1.250 2.379 5.226 1.00 96.25 88 PRO A C 1
ATOM 676 O O . PRO A 1 88 ? 1.880 2.312 4.174 1.00 96.25 88 PRO A O 1
ATOM 679 N N . GLY A 1 89 ? -0.051 2.691 5.252 1.00 97.25 89 GLY A N 1
ATOM 680 C CA . GLY A 1 89 ? -0.814 2.984 4.041 1.00 97.25 89 GLY A CA 1
ATOM 681 C C . GLY A 1 89 ? -0.335 4.228 3.296 1.00 97.25 89 GLY A C 1
ATOM 682 O O . GLY A 1 89 ? -0.168 4.184 2.081 1.00 97.25 89 GLY A O 1
ATOM 683 N N . LEU A 1 90 ? -0.047 5.320 4.010 1.00 98.06 90 LEU A N 1
ATOM 684 C CA . LEU A 1 90 ? 0.506 6.541 3.417 1.00 98.06 90 LEU A CA 1
ATOM 685 C C . LEU A 1 90 ? 1.910 6.321 2.846 1.00 98.06 90 LEU A C 1
ATOM 687 O O . LEU A 1 90 ? 2.205 6.820 1.764 1.00 98.06 90 LEU A O 1
ATOM 691 N N . ILE A 1 91 ? 2.755 5.548 3.535 1.00 97.25 91 ILE A N 1
ATOM 692 C CA . ILE A 1 91 ? 4.094 5.189 3.041 1.00 97.25 91 ILE A CA 1
ATOM 693 C C . ILE A 1 91 ? 3.985 4.401 1.730 1.00 97.25 91 ILE A C 1
ATOM 695 O O . ILE A 1 91 ? 4.668 4.720 0.760 1.00 97.25 91 ILE A O 1
ATOM 699 N N . ARG A 1 92 ? 3.091 3.408 1.673 1.00 96.88 92 ARG A N 1
ATOM 700 C CA . ARG A 1 92 ? 2.864 2.603 0.465 1.00 96.88 92 ARG A CA 1
ATOM 701 C C . ARG A 1 92 ? 2.232 3.415 -0.668 1.00 96.88 92 ARG A C 1
ATOM 703 O O . ARG A 1 9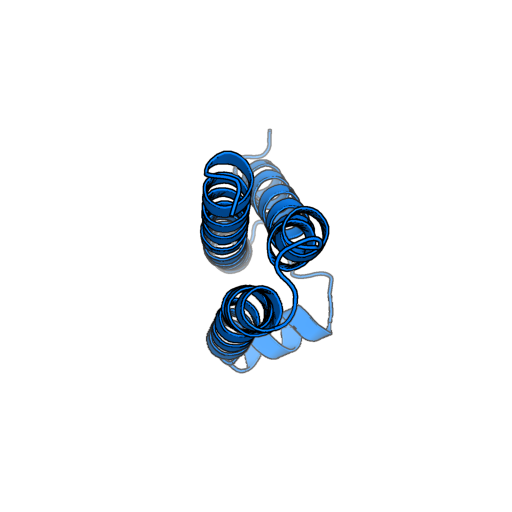2 ? 2.637 3.276 -1.813 1.00 96.88 92 ARG A O 1
ATOM 710 N N . LEU A 1 93 ? 1.310 4.331 -0.369 1.00 97.38 93 LEU A N 1
ATOM 711 C CA . LEU A 1 93 ? 0.791 5.273 -1.368 1.00 97.38 93 LEU A CA 1
ATOM 712 C C . LEU A 1 93 ? 1.888 6.177 -1.937 1.00 97.38 93 LEU A C 1
ATOM 714 O O . LEU A 1 93 ? 1.921 6.414 -3.141 1.00 97.38 93 LEU A O 1
ATOM 718 N N . PHE A 1 94 ? 2.788 6.674 -1.089 1.00 97.44 94 PHE A N 1
ATOM 719 C CA . PHE A 1 94 ? 3.926 7.467 -1.541 1.00 97.44 94 PHE A CA 1
ATOM 720 C C . PHE A 1 94 ? 4.847 6.659 -2.467 1.00 97.44 94 PHE A C 1
ATOM 722 O O . PHE A 1 94 ? 5.253 7.167 -3.514 1.00 97.44 94 PHE A O 1
ATOM 729 N N . ALA A 1 95 ? 5.129 5.399 -2.122 1.00 95.69 95 ALA A N 1
ATOM 730 C CA . ALA A 1 95 ? 5.890 4.487 -2.974 1.00 95.69 95 ALA A CA 1
ATOM 731 C C . ALA A 1 95 ? 5.176 4.236 -4.313 1.00 95.69 95 ALA A C 1
ATOM 733 O O . ALA A 1 95 ? 5.776 4.435 -5.362 1.00 95.69 95 ALA A O 1
ATOM 734 N N . CYS A 1 96 ? 3.869 3.957 -4.292 1.00 96.94 96 CYS A N 1
ATOM 735 C CA . CYS A 1 96 ? 3.031 3.814 -5.485 1.00 96.94 96 CYS A CA 1
ATOM 736 C C . CYS A 1 96 ? 3.134 5.026 -6.427 1.00 96.94 96 CYS A C 1
ATOM 738 O O . CYS A 1 96 ? 3.413 4.873 -7.616 1.00 96.94 96 CYS A O 1
ATOM 740 N N . VAL A 1 97 ? 2.961 6.245 -5.903 1.00 97.06 97 VAL A N 1
ATOM 741 C CA . VAL A 1 97 ? 3.086 7.474 -6.705 1.00 97.06 97 VAL A CA 1
ATOM 742 C C . VAL A 1 97 ? 4.505 7.624 -7.250 1.00 97.06 97 VAL A C 1
ATOM 744 O O . VAL A 1 97 ? 4.675 7.945 -8.423 1.00 97.0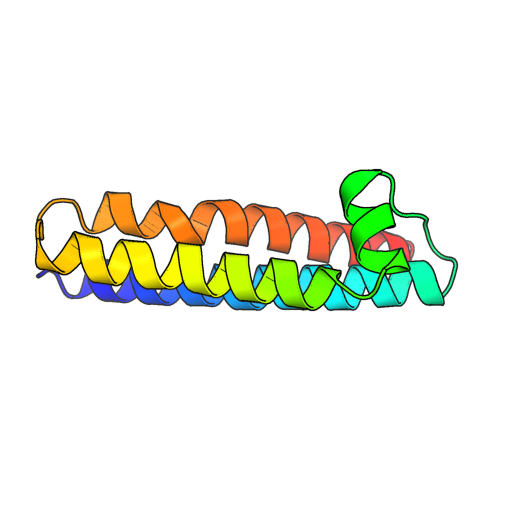6 97 VAL A O 1
ATOM 747 N N . SER A 1 98 ? 5.522 7.341 -6.437 1.00 95.44 98 SER A N 1
ATOM 748 C CA . SER A 1 98 ? 6.926 7.405 -6.860 1.00 95.44 98 SER A CA 1
ATOM 749 C C . SER A 1 98 ? 7.226 6.406 -7.985 1.00 95.44 98 SER A C 1
ATOM 751 O O . SER A 1 98 ? 7.854 6.761 -8.979 1.00 95.44 98 SER A O 1
ATOM 753 N N . ASN A 1 99 ? 6.706 5.183 -7.891 1.00 96.06 99 ASN A N 1
ATOM 754 C CA . ASN A 1 99 ? 6.821 4.168 -8.933 1.00 96.06 99 ASN A CA 1
ATOM 755 C C . ASN A 1 99 ? 6.109 4.599 -10.220 1.00 96.06 99 ASN A C 1
ATOM 757 O O . ASN A 1 99 ? 6.650 4.412 -11.307 1.00 96.06 99 ASN A O 1
ATOM 761 N N . LEU A 1 100 ? 4.924 5.215 -10.126 1.00 96.25 100 LEU A N 1
ATOM 762 C CA . LEU A 1 100 ? 4.220 5.760 -11.293 1.00 96.25 100 LEU A CA 1
ATOM 763 C C . LEU A 1 100 ? 5.033 6.848 -11.996 1.00 96.25 100 LEU A C 1
ATOM 765 O O . LEU A 1 100 ? 5.103 6.847 -13.225 1.00 96.25 100 LEU A O 1
ATOM 769 N N . VAL A 1 101 ? 5.673 7.740 -11.239 1.00 95.56 101 VAL A N 1
ATOM 770 C CA . VAL A 1 101 ? 6.587 8.762 -11.774 1.00 95.56 101 VAL A CA 1
ATOM 771 C C . VAL A 1 101 ? 7.741 8.091 -12.530 1.00 95.56 101 VAL A C 1
ATOM 773 O O . VAL A 1 101 ? 7.963 8.395 -13.700 1.00 95.56 101 VAL A O 1
ATOM 776 N N . LEU A 1 102 ? 8.389 7.081 -11.937 1.00 93.38 102 LEU A N 1
ATOM 777 C CA . LEU A 1 102 ? 9.471 6.327 -12.588 1.00 93.38 102 LEU A CA 1
ATOM 778 C C . LEU A 1 102 ? 9.018 5.578 -13.855 1.00 93.38 102 LEU A C 1
ATOM 780 O O . LEU A 1 102 ? 9.754 5.514 -14.840 1.00 93.38 102 LEU A O 1
ATOM 784 N N . ILE A 1 103 ? 7.808 5.013 -13.855 1.00 94.44 103 ILE A N 1
ATOM 785 C CA . ILE A 1 103 ? 7.245 4.295 -15.010 1.00 94.44 103 ILE A CA 1
ATOM 786 C C . ILE A 1 103 ? 6.925 5.257 -16.153 1.00 94.44 103 ILE A C 1
ATOM 788 O O . ILE A 1 103 ? 7.211 4.960 -17.316 1.00 94.44 103 ILE A O 1
ATOM 792 N N . THR A 1 104 ? 6.303 6.391 -15.828 1.00 92.44 104 THR A N 1
ATOM 793 C CA . THR A 1 104 ? 5.826 7.370 -16.815 1.00 92.44 104 THR A CA 1
ATOM 794 C C . THR A 1 104 ? 6.924 8.316 -17.294 1.00 92.44 104 THR A C 1
ATOM 796 O O . THR A 1 104 ? 6.798 8.870 -18.384 1.00 92.44 104 THR A O 1
ATOM 799 N N . GLY A 1 105 ? 8.026 8.437 -16.548 1.00 81.31 105 GLY A N 1
ATOM 800 C CA . GLY A 1 105 ? 9.160 9.293 -16.894 1.00 81.31 105 GLY A CA 1
ATOM 801 C C . GLY A 1 105 ? 8.860 10.788 -16.777 1.00 81.31 105 GLY A C 1
ATOM 802 O O . GLY A 1 105 ? 9.472 11.573 -17.501 1.00 81.31 105 GLY A O 1
ATOM 803 N N . VAL A 1 106 ? 7.893 11.156 -15.929 1.00 65.44 106 VAL A N 1
ATOM 804 C CA . VAL A 1 106 ? 7.564 12.549 -15.573 1.00 65.44 106 VAL A CA 1
ATOM 805 C C . VAL A 1 106 ? 8.490 13.046 -14.468 1.00 65.44 106 VAL A C 1
ATOM 807 O O . VAL A 1 106 ? 8.916 12.210 -13.645 1.00 65.44 106 VAL A O 1
#

Sequence (106 aa):
MNISNINLLKASSLILLIGVLGDEVTTLTGISSGRFVESNPYASQLINNGSWI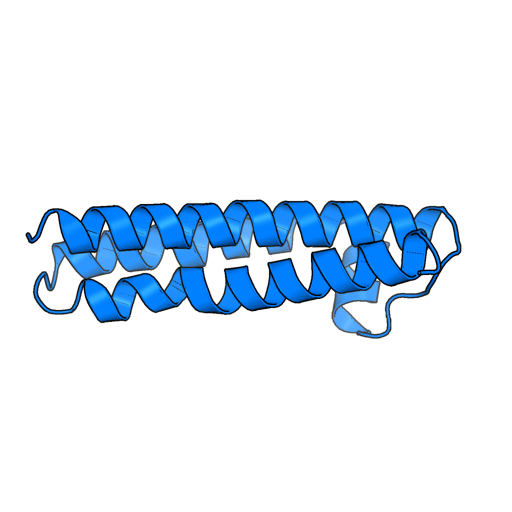LMDLVSIMFFVSIPFILIKGNRDQSLVYSFLPLLPGLIRLFACVSNLVLITGV

Radius of gyration: 15.82 Å; chains: 1; bounding box: 36×28×43 Å

pLDDT: mean 91.6, std 7.36, range [59.47, 98.06]